Protein AF-A0A2V8JV37-F1 (afdb_monomer_lite)

Foldseek 3Di:
DVVVVVVVVVVVVPPDPPLQQDFDWDDDVPLGDIDTDSDFWDKDWDWDQDPVRDTFTKIWTWDDDPPDIDIDIRTDCVVVVVVVND

Secondary structure (DSSP, 8-state):
-HHHHHHHHHHHHT--------EEEEEETTTTEEEEEESSPEEEEEEEE-TTS-EEEEEEEEEEETTEEEEEEEE--HHHHTTT--

Sequence (86 aa):
MRMAALIFALVLSVSGTAVAQEWEQYVNTQDGFKVNFPGQPKVTEATWKSQLDY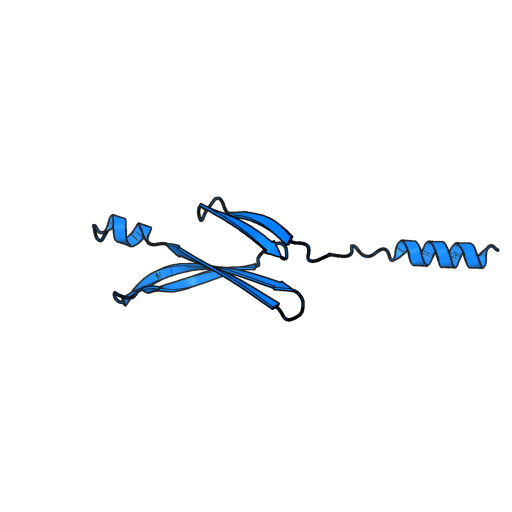ILPARVYSADRGREHYSITVVDYRGLEQQGIG

Structure (mmCIF, N/CA/C/O backbone):
data_AF-A0A2V8JV37-F1
#
_entry.id   AF-A0A2V8JV37-F1
#
loop_
_atom_site.group_PDB
_atom_site.id
_atom_site.type_symbol
_atom_site.label_atom_id
_atom_site.label_alt_id
_atom_site.label_comp_id
_atom_site.label_asym_id
_atom_site.label_entity_id
_atom_site.label_seq_id
_atom_site.pdbx_PDB_ins_code
_atom_site.Cartn_x
_atom_site.Cartn_y
_atom_site.Cartn_z
_atom_site.occupancy
_atom_site.B_iso_or_equiv
_atom_site.auth_seq_id
_atom_site.auth_comp_id
_atom_site.auth_asym_id
_atom_site.auth_atom_id
_atom_site.pdbx_PDB_model_num
ATOM 1 N N . MET A 1 1 ? 27.835 3.880 -48.136 1.00 61.47 1 MET A N 1
ATOM 2 C CA . MET A 1 1 ? 27.492 5.070 -47.317 1.00 61.47 1 MET A CA 1
ATOM 3 C C . MET A 1 1 ? 25.986 5.261 -47.123 1.00 61.47 1 MET A C 1
ATOM 5 O O . MET A 1 1 ? 25.570 5.365 -45.981 1.00 61.47 1 MET A O 1
ATOM 9 N N . ARG A 1 2 ? 25.149 5.235 -48.176 1.00 68.94 2 ARG A N 1
ATOM 10 C CA . ARG A 1 2 ? 23.681 5.404 -48.052 1.00 68.94 2 ARG A CA 1
ATOM 11 C C . ARG A 1 2 ? 22.965 4.301 -47.253 1.00 68.94 2 ARG A C 1
ATOM 13 O O . ARG A 1 2 ? 22.136 4.612 -46.411 1.00 68.94 2 ARG A O 1
ATOM 20 N N . MET A 1 3 ? 23.318 3.030 -47.462 1.00 68.62 3 MET A N 1
ATOM 21 C CA . MET A 1 3 ? 22.710 1.919 -46.707 1.00 68.62 3 MET A CA 1
ATOM 22 C C . MET A 1 3 ? 23.088 1.914 -45.223 1.00 68.62 3 MET A C 1
ATOM 24 O O . MET A 1 3 ? 22.235 1.658 -44.385 1.00 68.62 3 MET A O 1
ATOM 28 N N . ALA A 1 4 ? 24.331 2.270 -44.890 1.00 75.19 4 ALA A N 1
ATOM 29 C CA . ALA A 1 4 ? 24.760 2.389 -43.497 1.00 75.19 4 ALA A CA 1
ATOM 30 C C . ALA A 1 4 ? 23.960 3.470 -42.748 1.00 75.19 4 ALA A C 1
ATOM 32 O O . ALA A 1 4 ? 23.534 3.242 -41.622 1.00 75.19 4 ALA A O 1
ATOM 33 N N . ALA A 1 5 ? 23.686 4.607 -43.400 1.00 75.25 5 ALA A N 1
ATOM 34 C CA . ALA A 1 5 ? 22.873 5.680 -42.827 1.00 75.25 5 ALA A CA 1
ATOM 35 C C . ALA A 1 5 ? 21.409 5.262 -42.595 1.00 75.25 5 ALA A C 1
ATOM 37 O O . ALA A 1 5 ? 20.831 5.605 -41.567 1.00 75.25 5 ALA A O 1
ATOM 38 N N . LEU A 1 6 ? 20.823 4.487 -43.515 1.00 79.44 6 LEU A N 1
ATOM 39 C CA . LEU A 1 6 ? 19.452 3.979 -43.381 1.00 79.44 6 LEU A CA 1
ATOM 40 C C . LEU A 1 6 ? 19.319 2.962 -42.239 1.00 79.44 6 LEU A C 1
ATOM 42 O O . LEU A 1 6 ? 18.355 3.017 -41.482 1.00 79.44 6 LEU A O 1
ATOM 46 N N . ILE A 1 7 ? 20.303 2.073 -42.078 1.00 78.94 7 ILE A N 1
ATOM 47 C CA . ILE A 1 7 ? 20.340 1.108 -40.970 1.00 78.94 7 ILE A CA 1
ATOM 48 C C . ILE A 1 7 ? 20.485 1.840 -39.630 1.00 78.94 7 ILE A C 1
ATOM 50 O O . ILE A 1 7 ? 19.787 1.517 -38.675 1.00 78.94 7 ILE A O 1
ATOM 54 N N . PHE A 1 8 ? 21.333 2.869 -39.570 1.00 75.56 8 PHE A N 1
ATOM 55 C CA . PHE A 1 8 ? 21.509 3.682 -38.366 1.00 75.56 8 PHE A CA 1
ATOM 56 C C . PHE A 1 8 ? 20.214 4.413 -37.980 1.00 75.56 8 PHE A C 1
ATOM 58 O O . PHE A 1 8 ? 19.780 4.344 -36.833 1.00 75.56 8 PHE A O 1
ATOM 65 N N . ALA A 1 9 ? 19.539 5.036 -38.952 1.00 76.25 9 ALA A N 1
ATOM 66 C CA . ALA A 1 9 ? 18.256 5.703 -38.736 1.00 76.25 9 ALA A CA 1
ATOM 67 C C . ALA A 1 9 ? 17.164 4.736 -38.242 1.00 76.25 9 ALA A C 1
ATOM 69 O O . ALA A 1 9 ? 16.386 5.087 -37.356 1.00 76.25 9 ALA A O 1
ATOM 70 N N . LEU A 1 10 ? 17.132 3.505 -38.761 1.00 75.94 10 LEU A N 1
ATOM 71 C CA . LEU A 1 10 ? 16.184 2.481 -38.324 1.00 75.94 10 LEU A CA 1
ATOM 72 C C . LEU A 1 10 ? 16.438 2.040 -36.873 1.00 75.94 10 LEU A C 1
ATOM 74 O O . LEU A 1 10 ? 15.488 1.912 -36.109 1.00 75.94 10 LEU A O 1
ATOM 78 N N . VAL A 1 11 ? 17.702 1.879 -36.467 1.00 74.19 11 VAL A N 1
ATOM 79 C CA . VAL A 1 11 ? 18.069 1.527 -35.082 1.00 74.19 11 VAL A CA 1
ATOM 80 C C . VAL A 1 11 ? 17.682 2.638 -34.099 1.00 74.19 11 VAL A C 1
ATOM 82 O O . VAL A 1 11 ? 17.106 2.348 -33.055 1.00 74.19 11 VAL A O 1
ATOM 85 N N . LEU A 1 12 ? 17.903 3.911 -34.452 1.00 70.94 12 LEU A N 1
ATOM 86 C CA . LEU A 1 12 ? 17.452 5.055 -33.643 1.00 70.94 12 LEU A CA 1
ATOM 87 C C . LEU A 1 12 ? 15.921 5.174 -33.565 1.00 70.94 12 LEU A C 1
ATOM 89 O O . LEU A 1 12 ? 15.393 5.667 -32.570 1.00 70.94 12 LEU A O 1
ATOM 93 N N . SER A 1 13 ? 15.194 4.698 -34.577 1.00 69.25 13 SER A N 1
ATOM 94 C CA . SER A 1 13 ? 13.722 4.709 -34.590 1.00 69.25 13 SER A CA 1
ATOM 95 C C . SER A 1 13 ? 13.111 3.677 -33.631 1.00 69.25 13 SER A C 1
ATOM 97 O O . SER A 1 13 ? 11.947 3.802 -33.261 1.00 69.25 13 SER A O 1
ATOM 99 N N . VAL A 1 14 ? 13.899 2.685 -33.196 1.00 64.50 14 VAL A N 1
ATOM 100 C CA . VAL A 1 14 ? 13.530 1.673 -32.187 1.00 64.50 14 VAL A CA 1
ATOM 101 C C . VAL A 1 14 ? 14.085 2.062 -30.808 1.00 64.50 14 VAL A C 1
ATOM 103 O O . VAL A 1 14 ? 14.337 1.216 -29.954 1.00 64.50 14 VAL A O 1
ATOM 106 N N . SER A 1 15 ? 14.247 3.363 -30.552 1.00 58.56 15 SER A N 1
ATOM 107 C CA . SER A 1 15 ? 14.411 3.891 -29.193 1.00 58.56 15 SER A CA 1
ATOM 108 C C . SER A 1 15 ? 13.091 3.711 -28.435 1.00 58.56 15 SER A C 1
ATOM 110 O O . SER A 1 15 ? 12.347 4.663 -28.213 1.00 58.56 15 SER A O 1
ATOM 112 N N . GLY A 1 16 ? 12.746 2.466 -28.102 1.00 62.62 16 GLY A N 1
ATOM 113 C CA . GLY A 1 16 ? 11.667 2.175 -27.174 1.00 62.62 16 GLY A CA 1
ATOM 114 C C . GLY A 1 16 ? 11.961 2.916 -25.879 1.00 62.62 16 GLY A C 1
ATOM 115 O O . GLY A 1 16 ? 13.108 2.931 -25.432 1.00 62.62 16 GLY A O 1
ATOM 116 N N . THR A 1 17 ? 10.949 3.563 -25.301 1.00 58.38 17 THR A N 1
ATOM 117 C CA . THR A 1 17 ? 11.052 4.149 -23.967 1.00 58.38 17 THR A CA 1
ATOM 118 C C . THR A 1 17 ? 11.601 3.074 -23.043 1.00 58.38 17 THR A C 1
ATOM 120 O O . THR A 1 17 ? 10.898 2.111 -22.727 1.00 58.38 17 THR A O 1
ATOM 123 N N . ALA A 1 18 ? 12.871 3.196 -22.659 1.00 56.44 18 ALA A N 1
ATOM 124 C CA . ALA A 1 18 ? 13.403 2.431 -21.559 1.00 56.44 18 ALA A CA 1
ATOM 125 C C . ALA A 1 18 ? 12.580 2.885 -20.359 1.00 56.44 18 ALA A C 1
ATOM 127 O O . 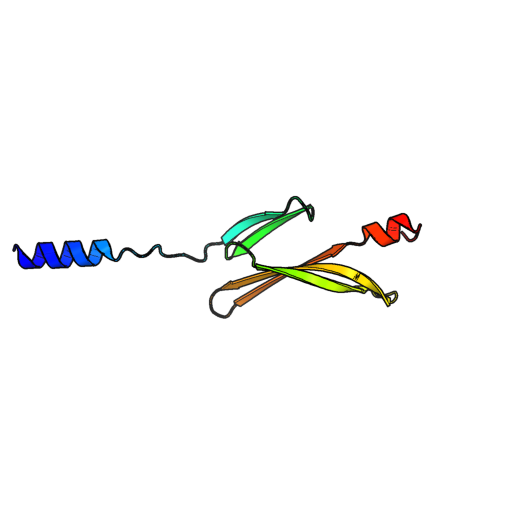ALA A 1 18 ? 12.821 3.954 -19.803 1.00 56.44 18 ALA A O 1
ATOM 128 N N . VAL A 1 19 ? 11.550 2.113 -20.014 1.00 56.88 19 VAL A N 1
ATOM 129 C CA . VAL A 1 19 ? 10.904 2.180 -18.709 1.00 56.88 19 VAL A CA 1
ATOM 130 C C . VAL A 1 19 ? 11.948 1.687 -17.721 1.00 56.88 19 VAL A C 1
ATOM 132 O O . VAL A 1 19 ? 11.940 0.546 -17.269 1.00 56.88 19 VAL A O 1
ATOM 135 N N . ALA A 1 20 ? 12.959 2.517 -17.483 1.00 58.41 20 ALA A N 1
ATOM 136 C CA . ALA A 1 20 ? 13.869 2.312 -16.392 1.00 58.41 20 ALA A CA 1
ATOM 137 C C . ALA A 1 20 ? 12.968 2.309 -15.158 1.00 58.41 20 ALA A C 1
ATOM 139 O O . ALA A 1 20 ? 12.312 3.304 -14.860 1.00 58.41 20 ALA A O 1
ATOM 140 N N . GLN A 1 21 ? 12.844 1.144 -14.520 1.00 63.12 21 GLN A N 1
ATOM 141 C CA . GLN A 1 21 ? 12.205 0.970 -13.219 1.00 63.12 21 GLN A CA 1
ATOM 142 C C . GLN A 1 21 ? 13.067 1.700 -12.185 1.00 63.12 21 GLN A C 1
ATOM 144 O O . GLN A 1 21 ? 13.807 1.084 -11.406 1.00 63.12 21 GLN A O 1
ATOM 149 N N . GLU A 1 22 ? 13.069 3.023 -12.285 1.00 77.06 22 GLU A N 1
ATOM 150 C CA . GLU A 1 22 ? 13.725 3.928 -11.370 1.00 77.06 22 GLU A CA 1
ATOM 151 C C . GLU A 1 22 ? 12.834 4.136 -10.156 1.00 77.06 22 GLU A C 1
ATOM 153 O O . GLU A 1 22 ? 11.612 3.982 -10.189 1.00 77.06 22 GLU A O 1
ATOM 158 N N . TRP A 1 23 ? 13.496 4.423 -9.044 1.00 89.62 23 TRP A N 1
ATOM 159 C CA . TRP A 1 23 ? 12.818 4.768 -7.815 1.00 89.62 23 TRP A CA 1
ATOM 160 C C . TRP A 1 23 ? 12.345 6.207 -7.920 1.00 89.62 23 TRP A C 1
ATOM 162 O O . TRP A 1 23 ? 13.158 7.122 -8.031 1.00 89.62 23 TRP A O 1
ATOM 172 N N . GLU A 1 24 ? 11.039 6.398 -7.833 1.00 90.81 24 GLU A N 1
ATOM 173 C CA . GLU A 1 24 ? 10.421 7.715 -7.813 1.00 90.81 24 GLU A CA 1
ATOM 174 C C . GLU A 1 24 ? 9.635 7.906 -6.521 1.00 90.81 24 GLU A C 1
ATOM 176 O O . GLU A 1 24 ? 9.189 6.946 -5.887 1.00 90.81 24 GLU A O 1
ATOM 181 N N . GLN A 1 25 ? 9.490 9.158 -6.090 1.00 94.69 25 GLN A N 1
ATOM 182 C CA . GLN A 1 25 ? 8.664 9.458 -4.931 1.00 94.69 25 GLN A CA 1
ATOM 183 C C . GLN A 1 25 ? 7.192 9.301 -5.312 1.00 94.69 25 GLN A C 1
ATOM 185 O O . GLN A 1 25 ? 6.626 10.123 -6.027 1.00 94.69 25 GLN A O 1
ATOM 190 N N . TYR A 1 26 ? 6.558 8.274 -4.765 1.00 95.25 26 TYR A N 1
ATOM 191 C CA . TYR A 1 26 ? 5.123 8.091 -4.813 1.00 95.25 26 TYR A CA 1
ATOM 192 C C . TYR A 1 26 ? 4.464 8.851 -3.660 1.00 95.25 26 TYR A C 1
ATOM 194 O O . TYR A 1 26 ? 4.866 8.723 -2.500 1.00 95.25 26 TYR A O 1
ATOM 202 N N . VAL A 1 27 ? 3.438 9.640 -3.977 1.00 96.81 27 VAL A N 1
ATOM 203 C CA . VAL A 1 27 ? 2.646 10.399 -3.004 1.00 96.81 27 VAL A CA 1
ATOM 204 C C . VAL A 1 27 ? 1.193 9.969 -3.125 1.00 96.81 27 VAL A C 1
ATOM 206 O O . VAL A 1 27 ? 0.574 10.145 -4.173 1.00 96.81 27 VAL A O 1
ATOM 209 N N . ASN A 1 28 ? 0.633 9.444 -2.039 1.00 96.88 28 ASN A N 1
ATOM 210 C CA . ASN A 1 28 ? -0.782 9.132 -1.941 1.00 96.88 28 ASN A CA 1
ATOM 211 C C . ASN A 1 28 ? -1.443 10.070 -0.933 1.00 96.88 28 ASN A C 1
ATOM 213 O O . ASN A 1 28 ? -1.279 9.931 0.277 1.00 96.88 28 ASN A O 1
ATOM 217 N N . THR A 1 29 ? -2.201 11.037 -1.437 1.00 95.75 29 THR A N 1
ATOM 218 C CA . THR A 1 29 ? -2.917 12.004 -0.597 1.00 95.75 29 THR A CA 1
ATOM 219 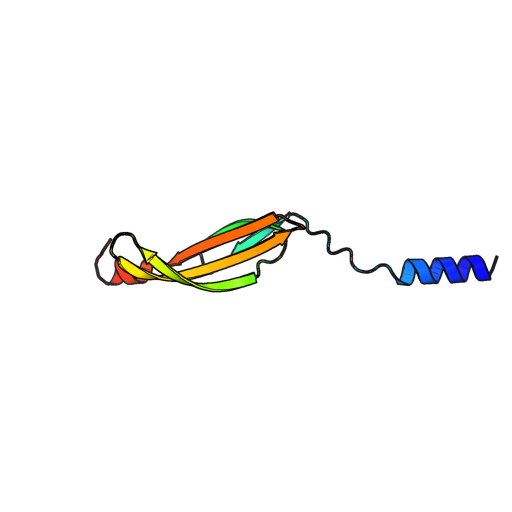C C . THR A 1 29 ? -4.157 11.409 0.063 1.00 95.75 29 THR A C 1
ATOM 221 O O . THR A 1 29 ? -4.551 11.881 1.123 1.00 95.75 29 THR A O 1
ATOM 224 N N . GLN A 1 30 ? -4.759 10.372 -0.526 1.00 94.38 30 GLN A N 1
ATOM 225 C CA . GLN A 1 30 ? -5.972 9.745 0.002 1.00 94.38 30 GLN A CA 1
ATOM 226 C C . GLN A 1 30 ? -5.693 8.925 1.271 1.00 94.38 30 GLN A C 1
ATOM 228 O O . GLN A 1 30 ? -6.476 8.987 2.212 1.00 94.38 30 GLN A O 1
ATOM 233 N N . ASP A 1 31 ? -4.576 8.196 1.297 1.00 95.75 31 ASP A N 1
ATOM 234 C CA . ASP A 1 31 ? -4.089 7.418 2.447 1.00 95.75 31 ASP A CA 1
ATOM 235 C C . ASP A 1 31 ? -3.001 8.144 3.252 1.00 95.75 31 ASP A C 1
ATOM 237 O O . ASP A 1 31 ? -2.499 7.617 4.241 1.00 95.75 31 ASP A O 1
ATOM 241 N N . GLY A 1 32 ? -2.621 9.355 2.841 1.00 95.00 32 GLY A N 1
ATOM 242 C CA . GLY A 1 32 ? -1.759 10.241 3.622 1.00 95.00 32 GLY A CA 1
ATOM 243 C C . GLY A 1 32 ? -0.296 9.805 3.744 1.00 95.00 32 GLY A C 1
ATOM 244 O O . GLY A 1 32 ? 0.348 10.149 4.734 1.00 95.00 32 GLY A O 1
ATOM 245 N N . PHE A 1 33 ? 0.260 9.085 2.764 1.00 96.19 33 PHE A N 1
ATOM 246 C CA . PHE A 1 33 ? 1.662 8.649 2.797 1.00 96.19 33 PHE A CA 1
ATOM 247 C C . PHE A 1 33 ? 2.465 9.093 1.572 1.00 96.19 33 PHE A C 1
ATOM 249 O O . PHE A 1 33 ? 1.932 9.359 0.494 1.00 96.19 33 PHE A O 1
ATOM 256 N N . LYS A 1 34 ? 3.788 9.148 1.745 1.00 97.00 34 LYS A N 1
ATOM 257 C CA . LYS A 1 34 ? 4.756 9.319 0.659 1.00 97.00 34 LYS A CA 1
ATOM 258 C C . LYS A 1 34 ? 5.955 8.409 0.876 1.00 97.00 34 LYS A C 1
ATOM 260 O O . LYS A 1 34 ? 6.403 8.241 2.008 1.00 97.00 34 LYS A O 1
ATOM 265 N N . VAL A 1 35 ? 6.472 7.830 -0.196 1.00 96.31 35 VAL A N 1
ATOM 266 C CA . VAL A 1 35 ? 7.549 6.835 -0.149 1.00 96.31 35 VAL A CA 1
ATOM 267 C C . VAL A 1 35 ? 8.245 6.780 -1.502 1.00 96.31 35 VAL A C 1
ATOM 269 O O . VAL A 1 35 ? 7.621 7.070 -2.517 1.00 96.31 35 VAL A O 1
ATOM 272 N N . ASN A 1 36 ? 9.514 6.390 -1.548 1.00 95.75 36 ASN A N 1
ATOM 273 C CA . ASN A 1 36 ? 10.107 6.017 -2.829 1.00 95.75 36 ASN A CA 1
ATOM 274 C C . ASN A 1 36 ? 9.572 4.636 -3.219 1.00 95.75 36 ASN A C 1
ATOM 276 O O . ASN A 1 36 ? 9.605 3.721 -2.398 1.00 95.75 36 ASN A O 1
ATOM 280 N N . PHE A 1 37 ? 9.078 4.486 -4.442 1.00 94.56 37 PHE A N 1
ATOM 281 C CA . PHE A 1 37 ? 8.521 3.237 -4.956 1.00 94.56 37 PHE A CA 1
ATOM 282 C C . PHE A 1 37 ? 9.108 2.946 -6.345 1.00 94.56 37 PHE A C 1
ATOM 284 O O . PHE A 1 37 ? 9.464 3.890 -7.058 1.00 94.56 37 PHE A O 1
ATOM 291 N N . PRO A 1 38 ? 9.280 1.671 -6.739 1.00 93.44 38 PRO A N 1
ATOM 292 C CA . PRO A 1 38 ? 9.838 1.333 -8.044 1.00 93.44 38 PRO A CA 1
ATOM 293 C C . PRO A 1 38 ? 8.771 1.478 -9.139 1.00 93.44 38 PRO A C 1
ATOM 295 O O . PRO A 1 38 ? 8.206 0.494 -9.619 1.00 93.44 38 PRO A O 1
ATOM 298 N N . GLY A 1 39 ? 8.506 2.728 -9.517 1.00 89.31 39 GLY A N 1
ATOM 299 C CA . GLY A 1 39 ? 7.456 3.128 -10.448 1.00 89.31 39 GLY A CA 1
ATOM 300 C C . GLY A 1 39 ? 6.070 3.245 -9.809 1.00 89.31 39 GLY A C 1
ATOM 301 O O . GLY A 1 39 ? 5.885 3.088 -8.598 1.00 89.31 39 GLY A O 1
ATOM 302 N N . GLN A 1 40 ? 5.071 3.493 -10.655 1.00 91.69 40 GLN A N 1
ATOM 303 C CA . GLN A 1 40 ? 3.678 3.630 -10.241 1.00 91.69 40 GLN A CA 1
ATOM 304 C C . GLN A 1 40 ? 3.129 2.308 -9.656 1.00 91.69 40 GLN A C 1
ATOM 306 O O . GLN A 1 40 ? 3.079 1.300 -10.368 1.00 91.69 40 GLN A O 1
ATOM 311 N N . PRO A 1 41 ? 2.649 2.289 -8.397 1.00 95.06 41 PRO A N 1
ATOM 312 C CA . PRO A 1 41 ? 2.082 1.087 -7.798 1.00 95.06 41 PRO A CA 1
ATOM 313 C C . PRO A 1 41 ? 0.765 0.676 -8.456 1.00 95.06 41 PRO A C 1
ATOM 315 O O . PRO A 1 41 ? -0.110 1.505 -8.725 1.00 95.06 41 PRO A O 1
ATOM 318 N N . LYS A 1 42 ? 0.556 -0.635 -8.577 1.00 96.06 42 LYS A N 1
ATOM 319 C CA . LYS A 1 42 ? -0.776 -1.220 -8.724 1.00 96.06 42 LYS A CA 1
ATOM 320 C C . LYS A 1 42 ? -1.498 -1.150 -7.380 1.00 96.06 42 LYS A C 1
ATOM 322 O O . LYS A 1 42 ? -1.017 -1.705 -6.391 1.00 96.06 42 LYS A O 1
ATOM 327 N N . VAL A 1 43 ? -2.666 -0.513 -7.369 1.00 97.56 43 VAL A N 1
ATOM 328 C CA . VAL A 1 43 ? -3.521 -0.370 -6.183 1.00 97.56 43 VAL A CA 1
ATOM 329 C C . VAL A 1 43 ? -4.628 -1.417 -6.221 1.00 97.56 43 VAL A C 1
ATOM 331 O O . VAL A 1 43 ? -5.299 -1.565 -7.241 1.00 97.56 43 VAL A O 1
ATOM 334 N N . THR A 1 44 ? -4.810 -2.151 -5.126 1.00 98.19 44 THR A N 1
ATOM 335 C CA . THR A 1 44 ? -5.878 -3.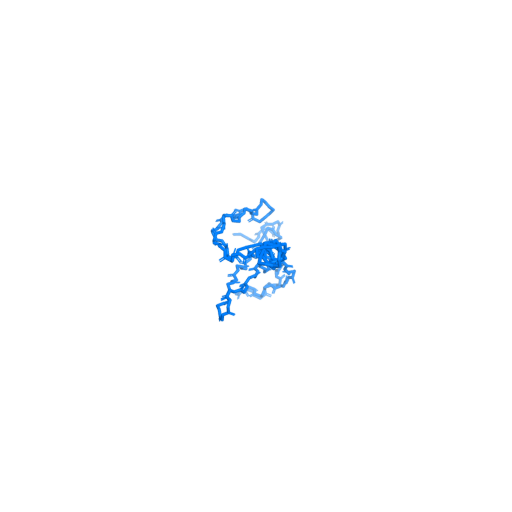150 -4.980 1.00 98.19 44 THR A CA 1
ATOM 336 C C . THR A 1 44 ? -6.606 -2.945 -3.655 1.00 98.19 44 THR A C 1
ATOM 338 O O . THR A 1 44 ? -5.962 -2.816 -2.614 1.00 98.19 44 THR A O 1
ATOM 341 N N . GLU A 1 45 ? -7.937 -2.926 -3.701 1.00 97.94 45 GLU A N 1
ATOM 342 C CA . GLU A 1 45 ? -8.790 -2.938 -2.507 1.00 97.94 45 GLU A CA 1
ATOM 343 C C . GLU A 1 45 ? -8.699 -4.299 -1.803 1.00 97.94 45 GLU A C 1
ATOM 345 O O . GLU A 1 45 ? -8.667 -5.350 -2.447 1.00 97.94 45 GLU A O 1
ATOM 350 N N . ALA A 1 46 ? -8.656 -4.282 -0.477 1.00 97.25 46 ALA A N 1
ATOM 351 C CA . ALA A 1 46 ? -8.489 -5.456 0.364 1.00 97.25 46 ALA A CA 1
ATOM 352 C C . ALA A 1 46 ? -9.214 -5.284 1.707 1.00 97.25 46 ALA A C 1
ATOM 354 O O . ALA A 1 46 ? -9.768 -4.232 2.027 1.00 97.25 46 ALA A O 1
ATOM 355 N N . THR A 1 47 ? -9.180 -6.335 2.521 1.00 97.06 47 THR A N 1
ATOM 356 C CA . THR A 1 47 ? -9.625 -6.290 3.916 1.00 97.06 47 THR A CA 1
ATOM 357 C C . THR A 1 47 ? -8.519 -6.773 4.838 1.00 97.06 47 THR A C 1
ATOM 359 O O . THR A 1 47 ? -7.810 -7.724 4.504 1.00 97.06 47 THR A O 1
ATOM 362 N N . TRP A 1 48 ? -8.406 -6.170 6.017 1.00 96.44 48 TRP A N 1
ATOM 363 C CA . TRP A 1 48 ? -7.458 -6.557 7.053 1.00 96.44 48 TRP A CA 1
ATOM 364 C C . TRP A 1 48 ? -8.195 -7.028 8.301 1.00 96.44 48 TRP A C 1
ATOM 366 O O . TRP A 1 48 ? -9.056 -6.321 8.821 1.00 96.44 48 TRP A O 1
ATOM 376 N N . LYS A 1 49 ? -7.838 -8.213 8.801 1.00 95.88 49 LYS A N 1
ATOM 377 C CA . LYS A 1 49 ? -8.331 -8.695 10.089 1.00 95.88 49 LYS A CA 1
ATOM 378 C C . LYS A 1 49 ? -7.416 -8.167 11.193 1.00 95.88 49 LYS A C 1
ATOM 380 O O . LYS A 1 49 ? -6.247 -8.543 11.253 1.00 95.88 49 LYS A O 1
ATOM 385 N N . SER A 1 50 ? -7.927 -7.271 12.032 1.00 93.31 50 SER A N 1
ATOM 386 C CA . SER A 1 50 ? -7.167 -6.731 13.162 1.00 93.31 50 SER A CA 1
ATOM 387 C C . SER A 1 50 ? -6.992 -7.775 14.270 1.00 93.31 50 SER 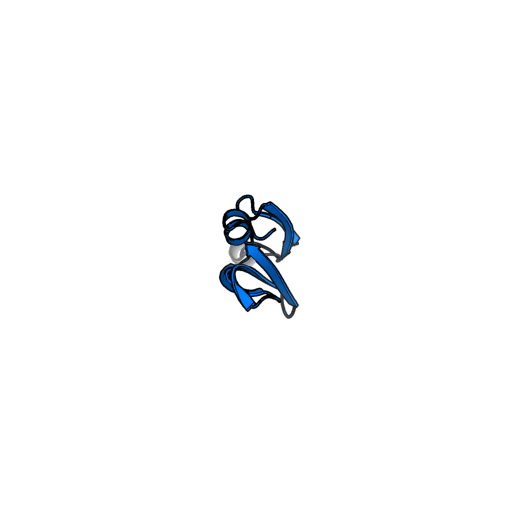A C 1
ATOM 389 O O . SER A 1 50 ? -7.643 -8.821 14.278 1.00 93.31 50 SER A O 1
ATOM 391 N N . GLN A 1 51 ? -6.132 -7.470 15.244 1.00 91.44 51 GLN A N 1
ATOM 392 C CA . GLN A 1 51 ? -5.907 -8.333 16.408 1.00 91.44 51 GLN A CA 1
ATOM 393 C C . GLN A 1 51 ? -7.165 -8.527 17.271 1.00 91.44 51 GLN A C 1
ATOM 395 O O . GLN A 1 51 ? -7.274 -9.519 17.983 1.00 91.44 51 GLN A O 1
ATOM 400 N N . LEU A 1 52 ? -8.112 -7.589 17.202 1.00 91.38 52 LEU A N 1
ATOM 401 C CA . LEU A 1 52 ? -9.400 -7.641 17.899 1.00 91.38 52 LEU A CA 1
ATOM 402 C C . LEU A 1 52 ? -10.515 -8.210 17.003 1.00 91.38 52 LEU A C 1
ATOM 404 O O . LEU A 1 52 ? -11.687 -7.927 17.213 1.00 91.38 52 LEU A O 1
ATOM 408 N N . ASP A 1 53 ? -10.143 -8.961 15.965 1.00 92.75 53 ASP A N 1
ATOM 409 C CA . ASP A 1 53 ? -11.039 -9.619 15.011 1.00 92.75 53 ASP A CA 1
ATOM 410 C C . ASP A 1 53 ? -11.928 -8.686 14.157 1.00 92.75 53 ASP A C 1
ATOM 412 O O . ASP A 1 53 ? -12.780 -9.171 13.409 1.00 92.75 53 ASP A O 1
ATOM 416 N N . TYR A 1 54 ? -11.699 -7.367 14.165 1.00 93.31 54 TYR A N 1
ATOM 417 C CA . TYR A 1 54 ? -12.382 -6.450 13.243 1.00 93.31 54 TYR A CA 1
ATOM 418 C C . TYR A 1 54 ? -11.922 -6.668 11.800 1.00 93.31 54 TYR A C 1
ATOM 420 O O . TYR A 1 54 ? -10.722 -6.763 11.535 1.00 93.31 54 TYR A O 1
ATOM 428 N N . ILE A 1 55 ? -12.875 -6.679 10.864 1.00 95.31 55 ILE A N 1
ATOM 429 C CA . ILE A 1 55 ? -12.605 -6.679 9.423 1.00 95.31 55 ILE A CA 1
ATOM 430 C C . ILE A 1 55 ? -12.600 -5.235 8.936 1.00 95.31 55 ILE A C 1
ATOM 432 O O . ILE A 1 55 ? -13.643 -4.586 8.872 1.00 95.31 55 ILE A O 1
ATOM 436 N N . LEU A 1 56 ? -11.411 -4.737 8.620 1.00 96.50 56 LEU A N 1
ATOM 437 C CA . LEU A 1 56 ? -11.174 -3.344 8.265 1.00 96.50 56 LEU A CA 1
ATOM 438 C C . LEU A 1 56 ? -10.924 -3.194 6.766 1.00 96.50 56 LEU A C 1
ATOM 440 O O . LEU A 1 56 ? -10.265 -4.059 6.180 1.00 96.50 56 LEU A O 1
ATOM 444 N N . PRO A 1 57 ? -11.393 -2.104 6.137 1.00 97.44 57 PRO A N 1
ATOM 445 C CA . PRO A 1 57 ? -10.982 -1.753 4.786 1.00 97.44 57 PRO A CA 1
ATOM 446 C C . PRO A 1 57 ? -9.467 -1.553 4.725 1.00 97.44 57 PRO A C 1
ATOM 448 O O . PRO A 1 57 ? -8.859 -0.983 5.635 1.00 97.44 57 PRO A O 1
ATOM 451 N N . ALA A 1 58 ? -8.850 -2.016 3.647 1.00 98.00 58 ALA A N 1
ATOM 452 C CA . ALA A 1 58 ? -7.432 -1.829 3.410 1.00 98.00 58 ALA A CA 1
ATOM 453 C C . ALA A 1 58 ? -7.152 -1.631 1.923 1.00 98.00 58 ALA A C 1
ATOM 455 O O . ALA A 1 58 ? -7.907 -2.085 1.066 1.00 98.00 58 ALA A O 1
ATOM 456 N N . ARG A 1 59 ? -6.022 -1.002 1.614 1.00 98.31 59 ARG A N 1
ATOM 457 C CA . ARG A 1 59 ? -5.508 -0.892 0.249 1.00 98.31 59 ARG A CA 1
ATOM 458 C C . ARG A 1 59 ? -4.076 -1.369 0.185 1.00 98.31 59 ARG A C 1
ATOM 460 O O . ARG A 1 59 ? -3.262 -1.048 1.051 1.00 98.31 59 ARG A O 1
ATOM 467 N N . VAL A 1 60 ? -3.784 -2.143 -0.852 1.00 98.31 60 VAL A N 1
ATOM 468 C CA . VAL A 1 60 ? -2.454 -2.681 -1.125 1.00 98.31 60 VAL A CA 1
ATOM 469 C C . VAL A 1 60 ? -1.887 -1.990 -2.358 1.00 98.31 60 VAL A C 1
ATOM 471 O O . VAL A 1 60 ? -2.462 -2.062 -3.444 1.00 98.31 60 VAL A O 1
ATOM 474 N N . TYR A 1 61 ? -0.745 -1.338 -2.174 1.00 98.00 61 TYR A N 1
ATOM 475 C CA . TYR A 1 61 ? 0.061 -0.695 -3.205 1.00 98.00 61 TYR A CA 1
ATOM 476 C C . TYR A 1 61 ? 1.240 -1.607 -3.513 1.00 98.00 61 TYR A C 1
ATOM 478 O O . TYR A 1 61 ? 2.075 -1.827 -2.639 1.00 98.00 61 TYR A O 1
ATOM 486 N N . SER A 1 62 ? 1.305 -2.148 -4.727 1.00 97.25 62 SER A N 1
ATOM 487 C CA . SER A 1 62 ? 2.301 -3.159 -5.104 1.00 97.25 62 SER A CA 1
ATOM 488 C C . SER A 1 62 ? 3.065 -2.779 -6.366 1.00 97.25 62 SER A C 1
ATOM 490 O O . SER A 1 62 ? 2.495 -2.181 -7.278 1.00 97.25 62 SER A O 1
ATOM 492 N N . ALA A 1 63 ? 4.350 -3.116 -6.421 1.00 95.19 63 ALA A N 1
ATOM 493 C CA . ALA A 1 63 ? 5.153 -3.017 -7.635 1.00 95.19 63 ALA A CA 1
ATOM 494 C C . ALA A 1 63 ? 6.198 -4.129 -7.683 1.00 95.19 63 ALA A C 1
ATOM 496 O O . ALA A 1 63 ? 6.775 -4.513 -6.661 1.00 95.19 63 ALA A O 1
ATOM 497 N N . ASP A 1 64 ? 6.461 -4.587 -8.903 1.00 93.44 64 ASP A N 1
ATOM 498 C CA . ASP A 1 64 ? 7.455 -5.607 -9.201 1.00 93.44 64 ASP A CA 1
ATOM 499 C C . ASP A 1 64 ? 8.648 -4.968 -9.911 1.00 93.44 64 ASP A C 1
ATOM 501 O O . ASP A 1 64 ? 8.483 -4.210 -10.871 1.00 93.44 64 ASP A O 1
ATOM 505 N N . ARG A 1 65 ? 9.861 -5.308 -9.469 1.00 90.12 65 ARG A N 1
ATOM 506 C CA . ARG A 1 65 ? 11.117 -4.875 -10.091 1.00 90.12 65 ARG A CA 1
ATOM 507 C C . ARG A 1 65 ? 12.035 -6.072 -10.294 1.00 90.12 65 ARG A C 1
ATOM 509 O O . ARG A 1 65 ? 12.712 -6.534 -9.380 1.00 90.12 65 ARG A O 1
ATOM 516 N N . GLY A 1 66 ? 12.040 -6.618 -11.508 1.00 88.62 66 GLY A N 1
ATOM 517 C CA . GLY A 1 66 ? 12.730 -7.874 -11.791 1.00 88.62 66 GLY A CA 1
ATOM 518 C C . GLY A 1 66 ? 12.169 -9.024 -10.947 1.00 88.62 66 GLY A C 1
ATOM 519 O O . GLY A 1 66 ? 11.086 -9.523 -11.232 1.00 88.62 66 GLY A O 1
ATOM 520 N N . ARG A 1 67 ? 12.921 -9.459 -9.928 1.00 91.38 67 ARG A N 1
ATOM 521 C CA . ARG A 1 67 ? 12.524 -10.530 -8.987 1.00 91.38 67 ARG A CA 1
ATOM 522 C C . ARG A 1 67 ? 12.122 -9.995 -7.606 1.00 91.38 67 ARG A C 1
ATOM 524 O O . ARG A 1 67 ? 11.843 -10.786 -6.711 1.00 91.38 67 ARG A O 1
ATOM 531 N N . GLU A 1 68 ? 12.169 -8.680 -7.418 1.00 93.56 68 GLU A N 1
ATOM 532 C CA . GLU A 1 68 ? 11.821 -8.009 -6.170 1.00 93.56 68 GLU A CA 1
ATOM 533 C C . GLU A 1 68 ? 10.334 -7.638 -6.183 1.00 93.56 68 GLU A C 1
ATOM 535 O O . GLU A 1 68 ? 9.826 -7.139 -7.190 1.00 93.56 68 GLU A O 1
ATOM 540 N N . HIS A 1 69 ? 9.662 -7.850 -5.052 1.00 95.19 69 HIS A N 1
ATOM 541 C CA . HIS A 1 69 ? 8.254 -7.519 -4.851 1.00 95.19 69 HIS A CA 1
ATOM 542 C C . HIS A 1 69 ? 8.138 -6.516 -3.705 1.00 95.19 69 HIS A C 1
ATOM 544 O O . HIS A 1 69 ? 8.529 -6.811 -2.573 1.00 95.19 69 HIS A O 1
ATOM 550 N N . TYR A 1 70 ? 7.593 -5.337 -3.990 1.00 96.56 70 TYR A N 1
ATOM 551 C CA . TYR A 1 70 ? 7.389 -4.275 -3.010 1.00 96.56 70 TYR A CA 1
ATOM 552 C C . TYR A 1 70 ? 5.904 -4.107 -2.740 1.00 96.56 70 TYR A C 1
ATOM 554 O O . TYR A 1 70 ? 5.098 -4.089 -3.669 1.00 96.56 70 TYR A O 1
ATOM 562 N N . SER A 1 71 ? 5.543 -3.968 -1.465 1.00 97.19 71 SER A N 1
ATOM 563 C CA . SER A 1 71 ? 4.156 -3.789 -1.049 1.00 97.19 71 SER A CA 1
ATOM 564 C C . SER A 1 71 ? 4.049 -2.819 0.116 1.00 97.19 71 SER A C 1
ATOM 566 O O . SER A 1 71 ? 4.819 -2.896 1.072 1.00 97.19 71 SER A O 1
ATOM 568 N N . ILE A 1 72 ? 3.047 -1.949 0.056 1.00 97.56 72 ILE A N 1
ATOM 569 C CA . ILE A 1 72 ? 2.586 -1.126 1.172 1.00 97.56 72 ILE A CA 1
ATOM 570 C C . ILE A 1 72 ? 1.113 -1.428 1.379 1.00 97.56 72 ILE A C 1
ATOM 572 O O . ILE A 1 72 ? 0.316 -1.322 0.449 1.00 97.56 72 ILE A O 1
ATOM 576 N N . THR A 1 73 ? 0.760 -1.786 2.607 1.00 97.94 73 THR A N 1
ATOM 577 C CA . THR A 1 73 ? -0.624 -2.018 3.010 1.00 97.94 73 THR A CA 1
ATOM 578 C C . THR A 1 73 ? -1.045 -0.896 3.940 1.00 97.94 73 THR A C 1
ATOM 580 O O . THR A 1 73 ? -0.456 -0.726 5.006 1.00 97.94 73 THR A O 1
ATOM 583 N N . VAL A 1 74 ? -2.066 -0.144 3.543 1.00 97.94 74 VAL A N 1
ATOM 584 C CA . VAL A 1 74 ? -2.703 0.868 4.389 1.00 97.94 74 VAL A CA 1
ATOM 585 C C . VAL A 1 74 ? -4.020 0.294 4.884 1.00 97.94 74 VAL A C 1
ATOM 587 O O . VAL A 1 74 ? -4.834 -0.152 4.079 1.00 97.94 74 VAL A O 1
ATOM 590 N N . VAL A 1 75 ? -4.224 0.288 6.200 1.00 97.19 75 VAL A N 1
ATOM 591 C CA . VAL A 1 75 ? -5.458 -0.186 6.839 1.00 97.19 75 VAL A CA 1
ATOM 592 C C . VAL A 1 75 ? -6.203 1.013 7.413 1.00 97.19 75 VAL A C 1
ATOM 594 O O . VAL A 1 75 ? -5.615 1.805 8.148 1.00 97.19 75 VAL A O 1
ATOM 597 N N . ASP A 1 76 ? -7.488 1.142 7.091 1.00 95.06 76 ASP A N 1
ATOM 598 C CA . ASP A 1 76 ? -8.322 2.254 7.542 1.00 95.06 76 ASP A CA 1
ATOM 599 C C . ASP A 1 76 ? -9.027 1.921 8.866 1.00 95.06 76 ASP A C 1
ATOM 601 O O . ASP A 1 76 ? -9.960 1.118 8.911 1.00 95.06 76 ASP A O 1
ATOM 605 N N . TYR A 1 77 ? -8.582 2.560 9.951 1.00 93.06 77 TYR A N 1
ATOM 606 C CA . TYR A 1 77 ? -9.156 2.411 11.295 1.00 93.06 77 TYR A CA 1
ATOM 607 C C . TYR A 1 77 ? -10.236 3.450 11.627 1.00 93.06 77 TYR A C 1
ATOM 609 O O . TYR A 1 77 ? -10.909 3.314 12.648 1.00 93.06 77 TYR A O 1
ATOM 617 N N . ARG A 1 78 ? -10.467 4.457 10.773 1.00 90.69 78 ARG A N 1
ATOM 618 C CA . ARG A 1 78 ? -11.370 5.586 11.081 1.00 90.69 78 ARG A CA 1
ATOM 619 C C . ARG A 1 78 ? -12.806 5.142 11.368 1.00 90.69 78 ARG A C 1
ATOM 621 O O . ARG A 1 78 ? -13.526 5.809 12.105 1.00 90.69 78 ARG A O 1
ATOM 628 N N . GLY A 1 79 ? -13.232 4.011 10.799 1.00 84.69 79 GLY A N 1
ATOM 629 C CA . GLY A 1 79 ? -14.547 3.422 11.069 1.00 84.69 79 GLY A CA 1
ATOM 630 C C . GLY A 1 79 ? -14.721 2.919 12.508 1.00 84.69 79 GLY A C 1
ATOM 631 O O . GLY A 1 79 ? -15.834 2.962 13.022 1.00 84.69 79 GLY A O 1
ATOM 632 N N . LEU A 1 80 ? -13.641 2.487 13.170 1.00 83.88 80 LEU A N 1
ATOM 633 C CA . LEU A 1 80 ? -13.673 2.061 14.576 1.00 83.88 80 LEU A CA 1
ATOM 634 C C . LEU A 1 80 ? -13.665 3.257 15.532 1.00 83.88 80 LEU A C 1
ATOM 636 O O . LEU A 1 80 ? -14.412 3.269 16.510 1.00 83.88 80 LEU A O 1
ATOM 640 N N . GLU A 1 81 ? -12.896 4.299 15.209 1.00 73.94 81 GLU A N 1
ATOM 641 C CA . GLU A 1 81 ? -12.869 5.544 15.989 1.00 73.94 81 GLU A CA 1
ATOM 642 C C . GLU A 1 81 ? -14.268 6.178 16.072 1.00 73.94 81 GLU A C 1
ATOM 644 O O . GLU A 1 81 ? -14.711 6.601 17.139 1.00 73.94 81 GLU A O 1
ATOM 649 N N . GLN A 1 82 ? -15.018 6.164 14.964 1.00 70.75 82 GLN A N 1
ATOM 650 C CA . GLN A 1 82 ? -16.404 6.652 14.910 1.00 70.75 82 GLN A CA 1
ATOM 651 C C . GLN A 1 82 ? -17.373 5.847 15.791 1.00 70.75 82 GLN A C 1
ATOM 653 O O . GLN A 1 82 ? -18.431 6.354 16.158 1.00 70.75 82 GLN A O 1
ATOM 658 N N . GLN A 1 83 ? -17.019 4.611 16.146 1.00 70.06 83 GLN A N 1
ATOM 659 C CA . GLN A 1 83 ? -17.789 3.751 17.045 1.00 70.06 83 GLN A CA 1
ATOM 660 C C . GLN A 1 83 ? -17.381 3.921 18.519 1.00 70.06 83 GLN A C 1
ATOM 662 O O . GLN A 1 83 ? -17.916 3.226 19.382 1.00 70.06 83 GLN A O 1
ATOM 667 N N . GLY A 1 84 ? -16.465 4.850 18.826 1.00 66.25 84 GLY A N 1
ATOM 668 C CA . GLY A 1 84 ? -15.961 5.091 20.181 1.00 66.25 84 GLY A CA 1
ATOM 669 C C . GLY A 1 84 ? -14.921 4.068 20.642 1.00 66.25 84 GLY A C 1
ATOM 670 O O . GLY A 1 84 ? -14.710 3.915 21.843 1.00 66.25 84 GLY A O 1
ATOM 671 N N . ILE A 1 85 ? -14.298 3.354 19.702 1.00 64.06 85 ILE A N 1
ATOM 672 C CA . ILE A 1 85 ? -13.275 2.341 19.959 1.00 64.06 85 ILE A CA 1
ATOM 673 C C . ILE A 1 85 ? -11.946 2.930 19.478 1.00 64.06 85 ILE A C 1
ATOM 675 O O . ILE A 1 85 ? -11.621 2.846 18.295 1.00 64.06 85 ILE A O 1
ATOM 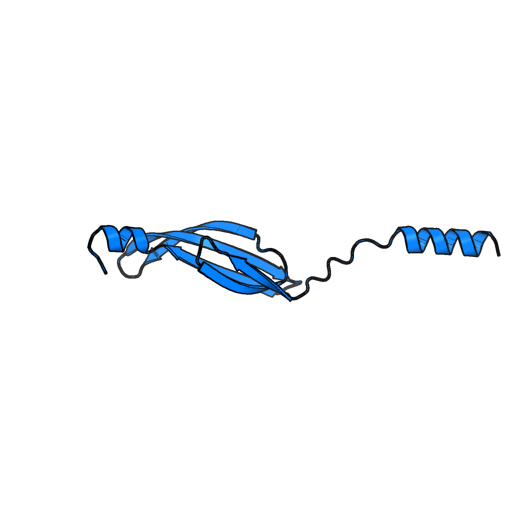679 N N . GLY A 1 86 ? -11.218 3.582 20.386 1.00 59.75 86 GLY A N 1
ATOM 680 C CA . GLY A 1 86 ? -9.932 4.239 20.128 1.00 59.75 86 GLY A CA 1
ATOM 681 C C . GLY A 1 86 ? -9.042 4.239 21.358 1.00 59.75 86 GLY A C 1
ATOM 682 O O . GLY A 1 86 ? -9.601 4.293 22.477 1.00 59.75 86 GLY A O 1
#

pLDDT: mean 86.07, std 13.31, range [56.44, 98.31]

Radius of gyration: 22.13 Å; chains: 1; bounding box: 45×22×68 Å

=== Feature glossary ===
Key to the feature types in this record:

— What the protein is —

Primary structure: the covalent order of the twenty standard amino acids along the backbone. Two proteins with the same sequence will (almost always) fold to the same structure; two with 30% identity often share a fold but not the details.

Database cross-references. InterPro integrates a dozen domain/family signature databases into unified entries with residue-range hits. GO terms attach function/process/location labels with evidence codes. CATH codes position the fold in a four-level structural taxonomy. Organism is the NCBI-taxonomy species name.

— Where its atoms are —

The mmCIF block holds the 3D Cartesian coordinates of each backbone atom (N, Cα, C, O) in ångströms. mmCIF is the PDB's canonical archive format — a tagged-loop text representation of the atomic model.

Six rendered views show the 3D structure from the faces of a cube — i.e. along ±x, ±y, ±z. Rendering representation is drawn randomly per protein from cartoon (secondary-structure ribbons), sticks (backbone bonds), or molecular surface; coloring is either N→C rainbow (blue at the N-terminus through red at the C-terminus) or one color per chain.

— Local backbone conformation —

DSSP 8-state secondary structure assigns each residue one of H (α-helix), G (3₁₀-helix), I (π-helix), E (extended β-strand), B (isolated β-bridge), T (hydrogen-bonded turn), S (bend), or '-' (coil). The assignment is computed from backbone hydrogen-bond geometry via the Kabsch–Sander algorithm.

P-SEA three-state annotation labels each residue as helix, strand, or coil based purely on the geometry of the Cα trace. It serves as a fallback when the full backbone (and thus DSSP) is unavailable.

The φ/ψ torsion pair specifies the backbone conformation at each residue. φ rotates about the N–Cα bond, ψ about the Cα–C bond. Steric clashes forbid most of the (φ, ψ) plane — the allowed regions (α-helix basin, β-sheet basin, left-handed helix) are the Ramachandran-allowed regions.

— Global shape and packing —

The geometric summary reports three shape descriptors. Rg (radius of gyration) measures how spread out the Cα atoms are about their centre of mass; compact globular proteins have small Rg, elongated or unfolded ones large. Cα contacts (<8 Å, |i−j|>4) count long-range residue pairs in spatial proximity — high for tightly packed folds, near zero for rods or random coil. The bounding-box extents give the protein's footprint along x, y, z in Å.

Accessible surface area quantifies burial. A residue with SASA near zero is packed into the hydrophobic core; one with SASA >100 Å² sits on the surface. Computed here via the Shrake–Rupley numerical algorithm with a 1.4 Å probe.

Plot images: a contact map (which residues are close in 3D, as an N×N binary image), a Ramachandran scatter (backbone torsion angles, revealing secondary-structure composition at a glance), and — for AlphaFold structures — a PAE heatmap (pairwise prediction confidence).

— Structural neighborhood —

The Foldseek 3Di string encodes local tertiary geometry as a 20-letter alphabet — one character per residue — derived from the relative positions of nearby Cα atoms. Unlike the amino-acid sequence, 3Di is a direct function of the 3D structure, so two proteins with the same fold have similar 3Di strings even at low sequence identity.

Nearest PDB neighbors are the top structural matches found by Foldseek when searching this structure against the entire Protein Data Bank. Each hit reports a TM-score (0 to 1; >0.5 almost always implies the same fold) and an E-value. These are *structural* homologs — they may share no detectable sequence similarity.

— Confidence and disorder —

For AlphaFold models, the B-factor field carries pLDDT — the model's own estimate of local accuracy on a 0–100 scale. Regions with pLDDT<50 should be treated as essentially unmodeled; they often correspond to intrinsically disordered segments.

B-factor (Debye–Waller factor) reflects atomic displacement in the crystal lattice. It is an experimental observable (units Å²), not a prediction; low values mean the atom is pinned down, high values mean it moves or is heterogeneous across the crystal.

Predicted aligned error is AlphaFold's pairwise confidence. Unlike pLDDT (per-residue), PAE is per-residue-pair and captures whether two parts of the structure are correctly placed relative to each other. Units are ångströms of expected positional error.